Protein AF-A0A835GFX2-F1 (afdb_monomer)

Mean predicted aligned error: 9.77 Å

Organism: Spodoptera exigua (NCBI:txid7107)

Sequence (78 aa):
MFDTYVTLSADQYNAISKKYEEFQRTCDDVTKEPIKVYSPLSQKNLEELYLIREVSKTLQKKKEEDMKKAAAWQYQLA

Radius of gyration: 23.52 Å; Cα contacts (8 Å, |Δi|>4): 20; chains: 1; bounding box: 54×26×60 Å

Solvent-accessible surface area (backbone atoms only — not comparable to full-atom values): 4775 Å² total; per-residue (Å²): 131,84,79,77,68,72,78,69,48,70,67,56,49,51,55,36,51,53,38,41,58,52,27,71,76,42,73,89,41,89,92,54,82,86,64,75,57,65,82,79,80,50,73,67,55,51,52,51,52,49,50,53,50,55,52,49,54,53,52,50,52,52,51,54,52,52,51,51,52,52,53,54,53,53,62,75,75,106

Foldseek 3Di:
DPPVPPPQPPVNVVVLVVLVVVQVVCVPPPVDDHGDSDDPDDPVVVVVVVVVVVVVVVVVVVVVVVVVVVVVVVVVVD

pLDDT: mean 85.37, std 13.56, range [40.09, 98.12]

Secondary structure (DSSP, 8-state):
----S----HHHHHHHHHHHHHHHHHTT-TTSPPP--SPPPPHHHHHHHHHHHHHHHHHHHHHHHHHHHHHHHHHHT-

Structure (mmCIF, N/CA/C/O backbone):
data_AF-A0A835GFX2-F1
#
_entry.id   AF-A0A835GFX2-F1
#
loop_
_atom_site.group_PDB
_atom_site.id
_atom_site.type_symbol
_atom_site.label_atom_id
_atom_site.label_alt_id
_atom_site.label_comp_id
_atom_site.label_asym_id
_atom_site.label_entity_id
_atom_site.label_seq_id
_atom_site.pdbx_PDB_ins_code
_atom_site.Cartn_x
_atom_site.Cartn_y
_atom_site.Cartn_z
_atom_site.occupancy
_atom_site.B_iso_or_equiv
_atom_site.auth_seq_id
_atom_site.auth_comp_id
_atom_site.auth_asym_id
_atom_site.auth_atom_id
_atom_site.pdbx_PDB_model_num
ATOM 1 N N . MET A 1 1 ? 11.221 -17.145 7.102 1.00 40.09 1 MET A N 1
ATOM 2 C CA . MET A 1 1 ? 9.776 -17.113 6.806 1.00 40.09 1 MET A CA 1
ATOM 3 C C . MET A 1 1 ? 9.304 -15.726 7.203 1.00 40.09 1 MET A C 1
ATOM 5 O O . MET A 1 1 ? 9.366 -15.415 8.383 1.00 40.09 1 MET A O 1
ATOM 9 N N . PHE A 1 2 ? 9.028 -14.842 6.240 1.00 42.28 2 PHE A N 1
ATOM 10 C CA . PHE A 1 2 ? 8.523 -13.504 6.556 1.00 42.28 2 PHE A CA 1
ATOM 11 C C . PHE A 1 2 ? 7.074 -13.668 6.994 1.00 42.28 2 PHE A C 1
ATOM 13 O O . PHE A 1 2 ? 6.219 -14.005 6.174 1.00 42.28 2 PHE A O 1
ATOM 20 N N . ASP A 1 3 ? 6.825 -13.496 8.287 1.00 49.91 3 ASP A N 1
ATOM 21 C CA . ASP A 1 3 ? 5.480 -13.429 8.843 1.00 49.91 3 ASP A CA 1
ATOM 22 C C . ASP A 1 3 ? 4.852 -12.116 8.349 1.00 49.91 3 ASP A C 1
ATOM 24 O O . ASP A 1 3 ? 4.987 -11.049 8.941 1.00 49.91 3 ASP A O 1
ATOM 28 N N . THR A 1 4 ? 4.349 -12.162 7.114 1.00 50.78 4 THR A N 1
ATOM 29 C CA . THR A 1 4 ? 3.946 -10.984 6.324 1.00 50.78 4 THR A CA 1
ATOM 30 C C . THR A 1 4 ? 2.522 -10.554 6.674 1.00 50.78 4 THR A C 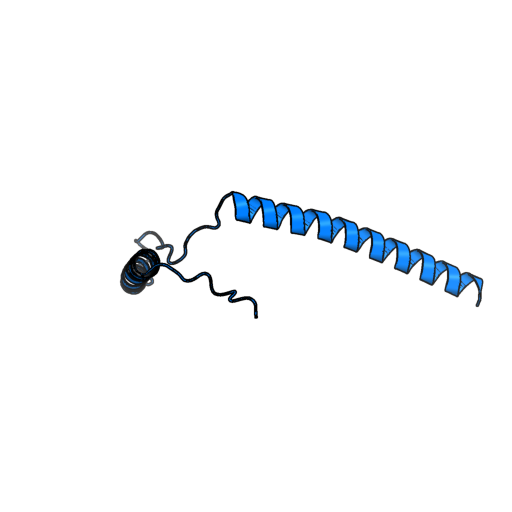1
ATOM 32 O O . THR A 1 4 ? 2.059 -9.487 6.273 1.00 50.78 4 THR A O 1
ATOM 35 N N . TYR A 1 5 ? 1.825 -11.362 7.471 1.00 53.97 5 TYR A N 1
ATOM 36 C CA . TYR A 1 5 ? 0.612 -10.937 8.135 1.00 53.97 5 TYR A CA 1
ATOM 37 C C . TYR A 1 5 ? 1.043 -10.113 9.336 1.00 53.97 5 TYR A C 1
ATOM 39 O O . TYR A 1 5 ? 1.299 -10.648 10.410 1.00 53.97 5 TYR A O 1
ATOM 47 N N . VAL A 1 6 ? 1.153 -8.797 9.133 1.00 60.50 6 VAL A N 1
ATOM 48 C CA . VAL A 1 6 ? 1.143 -7.830 10.234 1.00 60.50 6 VAL A CA 1
ATOM 49 C C . VAL A 1 6 ? 0.052 -8.296 11.187 1.00 60.50 6 VAL A C 1
ATOM 51 O O . VAL A 1 6 ? -1.120 -8.313 10.808 1.00 60.50 6 VAL A O 1
ATOM 54 N N . THR A 1 7 ? 0.441 -8.761 12.373 1.00 63.56 7 THR A N 1
ATOM 55 C CA . THR A 1 7 ? -0.496 -9.205 13.397 1.00 63.56 7 THR A CA 1
ATOM 56 C C . THR A 1 7 ? -1.358 -8.003 13.745 1.00 63.56 7 THR A C 1
ATOM 58 O O . THR A 1 7 ? -0.930 -7.126 14.497 1.00 63.56 7 THR A O 1
ATOM 61 N N . LEU A 1 8 ? -2.534 -7.916 13.121 1.00 70.06 8 LEU A N 1
ATOM 62 C CA . LEU A 1 8 ? -3.559 -6.941 13.459 1.00 70.06 8 LEU A CA 1
ATOM 63 C C . LEU A 1 8 ? -3.795 -7.069 14.957 1.00 70.06 8 LEU A C 1
ATOM 65 O O . LEU A 1 8 ? -4.051 -8.169 15.454 1.00 70.06 8 LEU A O 1
ATOM 69 N N . SER A 1 9 ? -3.685 -5.960 15.685 1.00 83.00 9 SER A N 1
ATOM 70 C CA . SER A 1 9 ? -4.036 -6.002 17.099 1.00 83.00 9 SER A CA 1
ATOM 71 C C . SER A 1 9 ? -5.517 -6.365 17.237 1.00 83.00 9 SER A C 1
ATOM 73 O O . SER A 1 9 ? -6.329 -6.069 16.352 1.00 83.00 9 SER A O 1
ATOM 75 N N . ALA A 1 10 ? -5.893 -6.985 18.357 1.00 84.88 1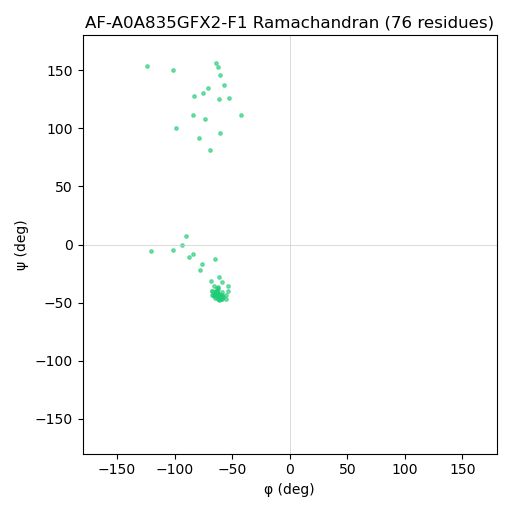0 ALA A N 1
ATOM 76 C CA . ALA A 1 10 ? -7.294 -7.299 18.637 1.00 84.88 10 ALA A CA 1
ATOM 77 C C . ALA A 1 10 ? -8.185 -6.045 18.538 1.00 84.88 10 ALA A C 1
ATOM 79 O O . ALA A 1 10 ? -9.295 -6.108 18.014 1.00 84.88 10 ALA A O 1
ATOM 80 N N . ASP A 1 11 ? -7.669 -4.884 18.949 1.00 85.62 11 ASP A N 1
ATOM 81 C CA . ASP A 1 11 ? -8.371 -3.602 18.843 1.00 85.62 11 ASP A CA 1
ATOM 82 C C . ASP A 1 11 ? -8.608 -3.180 17.390 1.00 85.62 11 ASP A C 1
ATOM 84 O O . ASP A 1 11 ? -9.711 -2.756 17.037 1.00 85.62 11 ASP A O 1
ATOM 88 N N . GLN A 1 12 ? -7.600 -3.331 16.524 1.00 83.19 12 GLN A N 1
ATOM 89 C CA . GLN A 1 12 ? -7.733 -3.033 15.097 1.00 83.19 12 GLN A CA 1
ATOM 90 C C . GLN A 1 12 ? -8.726 -3.981 14.422 1.00 83.19 12 GLN A C 1
ATOM 92 O O . GLN A 1 12 ? -9.578 -3.533 13.653 1.00 83.19 12 GLN A O 1
ATOM 97 N N . TYR A 1 13 ? -8.655 -5.272 14.748 1.00 86.12 13 TYR A N 1
ATOM 98 C CA . TYR A 1 13 ? -9.590 -6.274 14.248 1.00 86.12 13 TYR A CA 1
ATOM 99 C C . TYR A 1 13 ? -11.034 -5.961 14.663 1.00 86.12 13 TYR A C 1
ATOM 101 O O . TYR A 1 13 ? -11.938 -5.946 13.824 1.00 86.12 13 TYR A O 1
ATOM 109 N N . ASN A 1 14 ? -11.253 -5.636 15.939 1.00 89.12 14 ASN A N 1
ATOM 110 C CA . ASN A 1 14 ? -12.571 -5.287 16.464 1.00 89.12 14 ASN A CA 1
ATOM 111 C C . ASN A 1 14 ? -13.119 -4.002 15.828 1.00 89.12 14 ASN A C 1
ATOM 113 O O . ASN A 1 14 ? -14.305 -3.929 15.502 1.00 89.12 14 ASN A O 1
ATOM 117 N N . ALA A 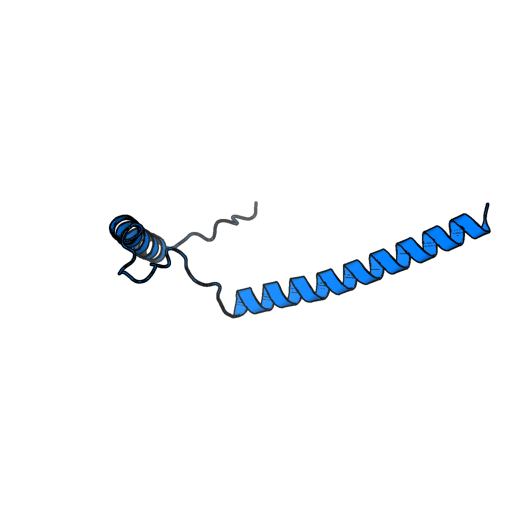1 15 ? -12.268 -2.993 15.619 1.00 88.00 15 ALA A N 1
ATOM 118 C CA . ALA A 1 15 ? -12.664 -1.749 14.965 1.00 88.00 15 ALA A CA 1
ATOM 119 C C . ALA A 1 15 ? -13.092 -1.970 13.504 1.00 88.00 15 ALA A C 1
ATOM 121 O O . ALA A 1 15 ? -14.093 -1.400 13.067 1.00 88.00 15 ALA A O 1
ATOM 122 N N . ILE A 1 16 ? -12.365 -2.805 12.755 1.00 88.44 16 ILE A N 1
ATOM 123 C CA . ILE A 1 16 ? -12.714 -3.164 11.372 1.00 88.44 16 ILE A CA 1
ATOM 124 C C . ILE A 1 16 ? -14.005 -3.990 11.338 1.00 88.44 16 ILE A C 1
ATOM 126 O O . ILE A 1 16 ? -14.895 -3.692 10.543 1.00 88.44 16 ILE A O 1
ATOM 130 N N . SER A 1 17 ? -14.145 -4.963 12.241 1.00 89.94 17 SER A N 1
ATOM 131 C CA . SER A 1 17 ? -15.331 -5.827 12.321 1.00 89.94 17 SER A CA 1
ATOM 132 C C . SER A 1 17 ? -16.608 -5.020 12.569 1.00 89.94 17 SER A C 1
ATOM 134 O O . SER A 1 17 ? -17.594 -5.200 11.860 1.00 89.94 17 SER A O 1
ATOM 136 N N . LYS A 1 18 ? -16.574 -4.043 13.486 1.00 90.88 18 LYS A N 1
ATOM 137 C CA . LYS A 1 18 ? -17.717 -3.144 13.733 1.00 90.88 18 LYS A CA 1
ATOM 138 C C . LYS A 1 18 ? -18.103 -2.319 12.503 1.00 90.88 18 LYS A C 1
ATOM 140 O O . LYS A 1 18 ? -19.283 -2.208 12.190 1.00 90.88 18 LYS A O 1
ATOM 145 N N . LYS A 1 19 ? -17.120 -1.765 11.783 1.00 90.31 19 LYS A N 1
ATOM 146 C CA . LYS A 1 19 ? -17.377 -1.021 10.534 1.00 90.31 19 LYS A CA 1
ATOM 147 C C . LYS A 1 19 ? -17.996 -1.913 9.464 1.00 90.31 19 LYS A C 1
ATOM 149 O O . LYS A 1 19 ? -18.838 -1.454 8.700 1.00 90.31 19 LYS A O 1
ATOM 154 N N . TYR A 1 20 ? -17.576 -3.174 9.406 1.00 91.06 20 TYR A N 1
ATOM 155 C CA . TYR A 1 20 ? -18.134 -4.150 8.481 1.00 91.06 20 TYR A CA 1
ATOM 156 C C . TYR A 1 20 ? -19.594 -4.488 8.808 1.00 91.06 20 TYR A C 1
ATOM 158 O O . TYR A 1 20 ? -20.425 -4.488 7.905 1.00 91.06 20 TYR A O 1
ATOM 166 N N . GLU A 1 21 ? -19.935 -4.692 10.081 1.00 92.94 21 GLU A N 1
ATOM 167 C CA . GLU A 1 21 ? -21.332 -4.887 10.500 1.00 92.94 21 GLU A CA 1
ATOM 168 C C . GLU A 1 21 ? -22.215 -3.689 10.136 1.00 92.94 21 GLU A C 1
ATOM 170 O O . GLU A 1 21 ? -23.350 -3.857 9.689 1.00 92.94 21 GLU A O 1
ATOM 175 N N . GLU A 1 22 ? -21.703 -2.472 10.319 1.00 90.25 22 GLU A N 1
ATOM 176 C CA . GLU A 1 22 ? -22.428 -1.256 9.961 1.00 90.25 22 GLU A CA 1
ATOM 177 C C . GLU A 1 22 ? -22.623 -1.156 8.446 1.00 90.25 22 GLU A C 1
ATOM 179 O O . GLU A 1 22 ? -23.741 -0.927 7.989 1.00 90.25 22 GLU A O 1
ATOM 184 N N . PHE A 1 23 ? -21.570 -1.436 7.671 1.00 91.62 23 PHE A N 1
ATOM 185 C CA . PHE A 1 23 ? -21.639 -1.516 6.215 1.00 91.62 23 PHE A C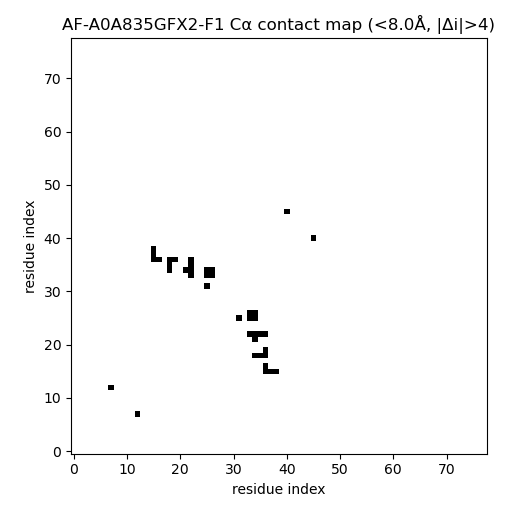A 1
ATOM 186 C C . PHE A 1 23 ? -22.702 -2.516 5.755 1.00 91.62 23 PHE A C 1
ATOM 188 O O . PHE A 1 23 ? -23.527 -2.174 4.915 1.00 91.62 23 PHE A O 1
ATOM 195 N N . GLN A 1 24 ? -22.751 -3.719 6.333 1.00 91.94 24 GLN A N 1
ATOM 196 C CA . GLN A 1 24 ? -23.760 -4.717 5.965 1.00 91.94 24 GLN A CA 1
ATOM 197 C C . GLN A 1 24 ? -25.195 -4.222 6.186 1.00 91.94 24 GLN A C 1
ATOM 199 O O . GLN A 1 24 ? -26.090 -4.589 5.432 1.00 91.94 24 GLN A O 1
ATOM 204 N N . ARG A 1 25 ? -25.428 -3.368 7.188 1.00 90.31 25 ARG A N 1
ATOM 205 C CA . ARG A 1 25 ? -26.760 -2.810 7.474 1.00 90.31 25 ARG A CA 1
ATOM 206 C C . ARG A 1 25 ? -27.159 -1.673 6.539 1.00 90.31 25 ARG A C 1
ATOM 208 O O . ARG A 1 25 ? -28.345 -1.368 6.458 1.00 90.31 25 ARG A O 1
ATOM 215 N N . THR A 1 26 ? -26.199 -1.004 5.907 1.00 90.62 26 THR A N 1
ATOM 216 C CA . THR A 1 26 ? -26.450 0.218 5.127 1.00 90.62 26 THR A CA 1
ATOM 217 C C . THR A 1 26 ? -26.057 0.108 3.660 1.00 90.62 26 THR A C 1
ATOM 219 O O . THR A 1 26 ? -26.339 1.033 2.908 1.00 90.62 26 THR A O 1
ATOM 222 N N . CYS A 1 27 ? -25.429 -0.991 3.235 1.00 89.00 27 CYS A N 1
ATOM 223 C CA . CYS A 1 27 ? -24.895 -1.140 1.880 1.00 89.00 27 CYS A CA 1
ATOM 224 C C . CYS A 1 27 ? -25.957 -1.054 0.772 1.00 89.00 27 CYS A C 1
ATOM 226 O O . CYS A 1 27 ? -25.639 -0.579 -0.315 1.00 89.00 27 CYS A O 1
ATOM 228 N N . ASP A 1 28 ? -27.204 -1.427 1.067 1.00 90.06 28 ASP A N 1
ATOM 229 C CA . ASP A 1 28 ? -28.330 -1.357 0.128 1.00 90.06 28 ASP A CA 1
ATOM 230 C C . ASP A 1 28 ? -29.138 -0.045 0.236 1.00 90.06 28 ASP A C 1
ATOM 232 O O . ASP A 1 28 ? -30.108 0.158 -0.497 1.00 90.06 28 ASP A O 1
ATOM 236 N N . ASP A 1 29 ? -28.765 0.864 1.144 1.00 90.25 29 ASP A N 1
ATOM 237 C CA . ASP A 1 29 ? -29.468 2.127 1.380 1.00 90.25 29 ASP A CA 1
ATOM 238 C C . ASP A 1 29 ? -28.769 3.292 0.662 1.00 90.25 29 ASP A C 1
ATOM 240 O O . ASP A 1 29 ? -27.797 3.871 1.149 1.00 90.25 29 ASP A O 1
ATOM 244 N N . VAL A 1 30 ? -29.316 3.676 -0.494 1.00 88.06 30 VAL A N 1
ATOM 245 C CA . VAL A 1 30 ? -28.802 4.769 -1.341 1.00 88.06 30 VAL A CA 1
ATOM 246 C C . VAL A 1 30 ? -28.869 6.155 -0.692 1.00 88.06 30 VAL A C 1
ATOM 248 O O . VAL A 1 30 ? -28.283 7.101 -1.218 1.00 88.06 30 VAL A O 1
ATOM 251 N N . THR A 1 31 ? -29.591 6.304 0.423 1.00 92.00 31 THR A N 1
ATOM 252 C CA . THR A 1 31 ? -29.673 7.573 1.164 1.00 92.00 31 THR A CA 1
ATOM 253 C C . THR A 1 31 ? -28.551 7.730 2.187 1.00 92.00 31 THR A C 1
ATOM 255 O O . THR A 1 31 ? -28.365 8.822 2.730 1.00 92.00 31 THR A O 1
ATOM 258 N N . LYS A 1 32 ? -27.791 6.659 2.448 1.00 87.81 32 LYS A N 1
ATOM 259 C CA . LYS A 1 32 ? -26.714 6.646 3.435 1.00 87.81 32 LYS A CA 1
ATOM 260 C C . LYS A 1 32 ? -25.345 6.768 2.796 1.00 87.81 32 LYS A C 1
ATOM 262 O O . LYS A 1 32 ? -25.093 6.335 1.675 1.00 87.81 32 LYS A O 1
ATOM 267 N N . GLU A 1 33 ? -24.437 7.370 3.555 1.00 85.44 33 GLU A N 1
ATOM 268 C CA . GLU A 1 33 ? -23.060 7.541 3.122 1.00 85.44 33 GLU A CA 1
ATOM 269 C C . GLU A 1 33 ? -22.326 6.182 3.122 1.00 85.44 33 GLU A C 1
ATOM 271 O O . GLU A 1 33 ? -22.443 5.422 4.090 1.00 85.44 33 GLU A O 1
ATOM 276 N N . PRO A 1 34 ? -21.563 5.846 2.064 1.00 83.44 34 PRO A N 1
ATOM 277 C CA . PRO A 1 34 ? -20.854 4.574 1.987 1.00 83.44 34 PRO A CA 1
ATOM 278 C C . PRO A 1 34 ? -19.817 4.406 3.102 1.00 83.44 34 PRO A C 1
ATOM 280 O O . PRO A 1 34 ? -18.893 5.210 3.258 1.00 83.44 34 PRO A O 1
ATOM 283 N N . ILE A 1 35 ? -19.926 3.305 3.843 1.00 86.06 35 ILE A N 1
ATOM 284 C CA . ILE A 1 35 ? -19.037 3.010 4.967 1.00 86.06 35 ILE A CA 1
ATOM 285 C C . ILE A 1 35 ? -17.740 2.374 4.465 1.00 86.06 35 ILE A C 1
ATOM 287 O O . ILE A 1 35 ? -17.740 1.371 3.751 1.00 86.06 35 ILE A O 1
ATOM 291 N N . LYS A 1 36 ? -16.601 2.938 4.880 1.00 82.81 36 LYS A N 1
ATOM 292 C CA . LYS A 1 36 ? -15.272 2.387 4.584 1.00 82.81 36 LYS A CA 1
ATOM 293 C C . LYS A 1 36 ? -14.904 1.311 5.603 1.00 82.81 36 LYS A C 1
ATOM 295 O O . LYS A 1 36 ? -14.623 1.614 6.761 1.00 82.81 36 LYS A O 1
ATOM 300 N N . VAL A 1 37 ? -14.837 0.064 5.144 1.00 83.38 37 VAL A N 1
ATOM 301 C CA . VAL A 1 37 ? -14.503 -1.120 5.963 1.00 83.38 37 VAL A CA 1
ATOM 302 C C . VAL A 1 37 ? -13.006 -1.444 6.010 1.00 83.38 37 VAL A C 1
ATOM 304 O O . VAL A 1 37 ? -12.604 -2.470 6.542 1.00 83.38 37 VAL A O 1
ATOM 307 N N . TYR A 1 38 ? -12.162 -0.576 5.459 1.00 80.62 38 TYR A N 1
ATOM 308 C CA . TYR A 1 38 ? -10.712 -0.738 5.446 1.00 80.62 38 TYR A CA 1
ATOM 309 C C . TYR A 1 38 ? -10.026 0.472 6.072 1.00 80.62 38 TYR A C 1
ATOM 311 O O . TYR A 1 38 ? -10.548 1.592 6.069 1.00 80.62 38 TYR A O 1
ATOM 319 N N . SER A 1 39 ? -8.830 0.244 6.604 1.00 77.88 39 SER A N 1
ATOM 320 C CA . SER A 1 39 ? -7.960 1.333 7.030 1.00 77.88 39 SER A CA 1
ATOM 321 C C . SER A 1 39 ? -7.342 1.991 5.797 1.00 77.88 39 SER A C 1
ATOM 323 O O . SER A 1 39 ? -6.811 1.280 4.939 1.00 77.88 39 SER A O 1
ATOM 325 N N . PRO A 1 40 ? -7.397 3.328 5.671 1.00 79.31 40 PRO A N 1
ATOM 326 C CA . PRO A 1 40 ? -6.664 4.009 4.617 1.00 79.31 40 PRO A CA 1
ATOM 327 C C . PRO A 1 40 ? -5.165 3.736 4.773 1.00 79.31 40 PRO A C 1
ATOM 329 O O . PRO A 1 40 ? -4.660 3.609 5.892 1.00 79.31 40 PRO A O 1
ATOM 332 N N . LEU A 1 41 ? -4.459 3.645 3.644 1.00 83.38 41 LEU A N 1
ATOM 333 C CA . LEU A 1 41 ? -3.004 3.534 3.644 1.00 83.38 41 LEU A CA 1
ATOM 334 C C . LEU A 1 41 ? -2.403 4.722 4.394 1.00 83.38 41 LEU A C 1
ATOM 336 O O . LEU A 1 41 ? -2.838 5.862 4.217 1.00 83.38 41 LEU A O 1
ATOM 340 N N . SER A 1 42 ? -1.399 4.450 5.227 1.00 87.38 42 SER A N 1
ATOM 341 C CA . SER A 1 42 ? -0.669 5.526 5.890 1.00 87.38 42 SER A CA 1
ATOM 342 C C . SER A 1 42 ? 0.071 6.379 4.857 1.00 87.38 42 SER A C 1
ATOM 344 O O . SER A 1 42 ? 0.421 5.896 3.778 1.00 87.38 42 SER A O 1
ATOM 346 N N . GLN A 1 43 ? 0.367 7.632 5.207 1.00 90.06 43 GLN A N 1
ATOM 347 C CA . GLN A 1 43 ? 1.153 8.527 4.354 1.00 90.06 43 GLN A CA 1
ATOM 348 C C . GLN A 1 43 ? 2.495 7.896 3.946 1.00 90.06 43 GLN A C 1
ATOM 350 O O . GLN A 1 43 ? 2.868 7.935 2.777 1.00 90.06 43 GLN A O 1
ATOM 355 N N . LYS A 1 44 ? 3.153 7.199 4.881 1.00 90.12 44 LYS A N 1
ATOM 356 C CA . LYS A 1 44 ? 4.378 6.437 4.612 1.00 90.12 44 LYS A CA 1
ATOM 357 C C . LYS A 1 44 ? 4.171 5.366 3.535 1.00 90.12 44 LYS A C 1
ATOM 359 O O . LYS A 1 44 ? 4.984 5.251 2.626 1.00 90.12 44 LYS A O 1
ATOM 364 N N . ASN A 1 45 ? 3.080 4.599 3.601 1.00 90.25 45 ASN A N 1
ATOM 365 C CA . ASN A 1 45 ? 2.805 3.583 2.580 1.00 90.25 45 ASN A CA 1
ATOM 366 C C . ASN A 1 45 ? 2.530 4.211 1.209 1.00 90.25 45 ASN A C 1
ATOM 368 O O . ASN A 1 45 ? 2.918 3.648 0.189 1.00 90.25 45 ASN A O 1
ATOM 372 N N . LEU A 1 46 ? 1.879 5.375 1.171 1.00 94.25 46 LEU A N 1
ATOM 373 C CA . LEU A 1 46 ? 1.650 6.105 -0.077 1.00 94.25 46 LEU A CA 1
ATOM 374 C C . LEU A 1 46 ? 2.968 6.590 -0.697 1.00 94.25 46 LEU A C 1
ATOM 376 O O . LEU A 1 46 ? 3.156 6.460 -1.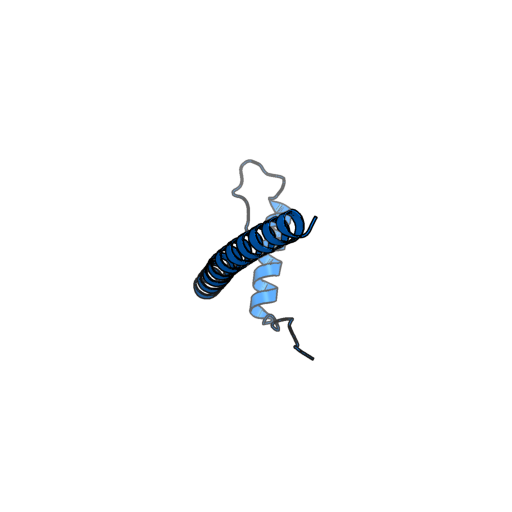906 1.00 94.25 46 LEU A O 1
ATOM 380 N N . GLU A 1 47 ? 3.891 7.091 0.120 1.00 94.50 47 GLU A N 1
ATOM 381 C CA . GLU A 1 47 ? 5.230 7.510 -0.312 1.00 94.50 47 GLU A CA 1
ATOM 382 C C . GLU A 1 47 ? 6.068 6.332 -0.823 1.00 94.50 47 GLU A C 1
ATOM 384 O O . GLU A 1 47 ? 6.702 6.431 -1.875 1.00 94.50 47 GLU A O 1
ATOM 389 N N . GLU A 1 48 ? 6.021 5.188 -0.137 1.00 95.31 48 GLU A N 1
ATOM 390 C CA . GLU A 1 48 ? 6.679 3.953 -0.580 1.00 95.31 48 GLU A CA 1
ATOM 391 C C . GLU A 1 48 ? 6.125 3.474 -1.930 1.00 95.31 48 GLU A C 1
ATOM 393 O O . GLU A 1 48 ? 6.892 3.187 -2.852 1.00 95.31 48 GLU A O 1
ATOM 398 N N . LEU A 1 49 ? 4.797 3.447 -2.094 1.00 96.31 49 LEU A N 1
ATOM 399 C CA . LEU A 1 49 ? 4.159 3.095 -3.366 1.00 96.31 49 LEU A CA 1
ATOM 400 C C . LEU A 1 49 ? 4.527 4.076 -4.485 1.00 96.31 49 LEU A C 1
ATOM 402 O O . LEU A 1 49 ? 4.744 3.661 -5.628 1.00 96.31 49 LEU A O 1
ATOM 406 N N . TYR A 1 50 ? 4.623 5.367 -4.165 1.00 96.12 50 TYR A N 1
ATOM 407 C CA . TYR A 1 50 ? 5.066 6.383 -5.111 1.00 96.12 50 TYR A CA 1
ATOM 408 C C . TYR A 1 50 ? 6.505 6.125 -5.570 1.00 96.12 50 TYR A C 1
ATOM 410 O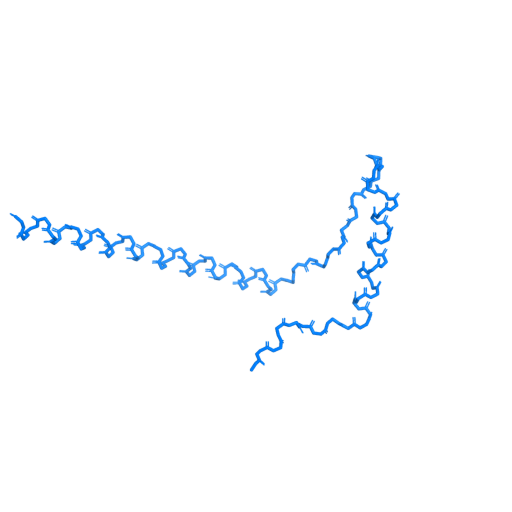 O . TYR A 1 50 ? 6.774 6.098 -6.772 1.00 96.12 50 TYR A O 1
ATOM 418 N N . LEU A 1 51 ? 7.416 5.850 -4.636 1.00 97.25 51 LEU A N 1
ATOM 419 C CA . LEU A 1 51 ? 8.802 5.522 -4.957 1.00 97.25 51 LEU A CA 1
ATOM 420 C C . LEU A 1 51 ? 8.898 4.270 -5.839 1.00 97.25 51 LEU A C 1
ATOM 422 O O . LEU A 1 51 ? 9.573 4.296 -6.870 1.00 97.25 51 LEU A O 1
ATOM 426 N N . ILE A 1 52 ? 8.182 3.199 -5.481 1.00 97.19 52 ILE A N 1
ATOM 427 C CA . ILE A 1 52 ? 8.131 1.958 -6.272 1.00 97.19 52 ILE A CA 1
ATOM 428 C C . ILE A 1 52 ? 7.679 2.258 -7.704 1.00 97.19 52 ILE A C 1
ATOM 430 O O . ILE A 1 52 ? 8.274 1.755 -8.663 1.00 97.19 52 ILE A O 1
ATOM 434 N N . ARG A 1 53 ? 6.655 3.102 -7.867 1.00 97.00 53 ARG A N 1
ATOM 435 C CA . ARG A 1 53 ? 6.151 3.507 -9.182 1.00 97.00 53 ARG A CA 1
ATOM 436 C C . ARG A 1 53 ? 7.218 4.230 -10.003 1.00 97.00 53 ARG A C 1
ATOM 438 O O . ARG A 1 53 ? 7.397 3.895 -11.176 1.00 97.00 53 ARG A O 1
ATOM 445 N N . GLU A 1 54 ? 7.921 5.196 -9.421 1.00 98.12 54 GLU A N 1
ATOM 446 C CA . GLU A 1 54 ? 8.933 5.983 -10.140 1.00 98.12 54 GLU A CA 1
ATOM 447 C C . GLU A 1 54 ? 10.158 5.143 -10.530 1.00 98.12 54 GLU A C 1
ATOM 449 O O . GLU A 1 54 ? 10.641 5.222 -11.668 1.00 98.12 54 GLU A O 1
ATOM 454 N N . VAL A 1 55 ? 10.604 4.254 -9.640 1.00 97.56 55 VAL A N 1
ATOM 455 C CA . VAL A 1 55 ? 11.674 3.295 -9.946 1.00 97.56 55 VAL A CA 1
ATOM 456 C C . VAL A 1 55 ? 11.240 2.344 -11.065 1.00 97.56 55 VAL A C 1
ATOM 458 O O . VAL A 1 55 ? 11.976 2.157 -12.034 1.00 97.56 55 VAL A O 1
ATOM 461 N N . SER A 1 56 ? 10.018 1.807 -10.998 1.00 97.75 56 SER A N 1
ATOM 462 C CA . SER A 1 56 ? 9.488 0.889 -12.017 1.00 97.75 56 SER A CA 1
ATOM 463 C C . SER A 1 56 ? 9.405 1.542 -13.398 1.00 97.75 56 SER A C 1
ATOM 465 O O . SER A 1 56 ? 9.809 0.935 -14.389 1.00 97.75 56 SER A O 1
ATOM 467 N N . LYS A 1 57 ? 8.954 2.801 -13.478 1.00 97.50 57 LYS A N 1
ATOM 468 C CA . LYS A 1 57 ? 8.952 3.569 -14.737 1.00 97.50 57 LYS A CA 1
ATOM 469 C C . LYS A 1 57 ? 10.354 3.711 -15.321 1.00 97.50 57 LYS A C 1
ATOM 471 O O . LYS A 1 57 ? 10.535 3.571 -16.529 1.00 97.50 57 LYS A O 1
ATOM 476 N N . THR A 1 58 ? 11.337 3.998 -14.473 1.00 97.50 58 THR A N 1
ATOM 477 C CA . THR A 1 58 ? 12.732 4.170 -14.897 1.00 97.50 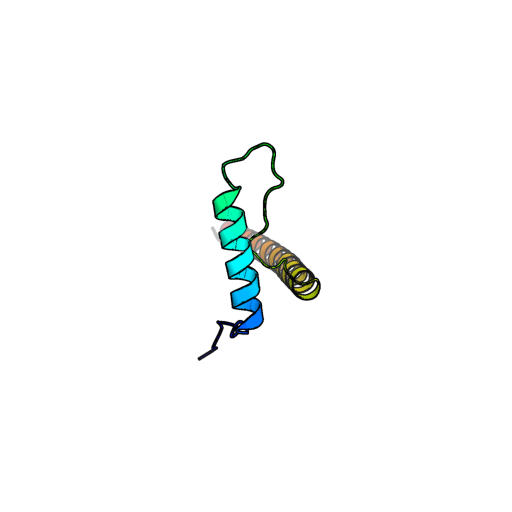58 THR A CA 1
ATOM 478 C C . THR A 1 58 ? 13.300 2.865 -15.450 1.00 97.50 58 THR A C 1
ATOM 480 O O . THR A 1 58 ? 13.886 2.850 -16.533 1.00 97.50 58 THR A O 1
ATOM 483 N N . LEU A 1 59 ? 13.066 1.752 -14.751 1.00 97.44 59 LEU A N 1
ATOM 484 C CA . LEU A 1 59 ? 13.491 0.424 -15.194 1.00 97.44 59 LEU A CA 1
ATOM 485 C C . LEU A 1 59 ? 12.811 0.005 -16.500 1.00 97.44 59 LEU A C 1
ATOM 487 O O . LEU A 1 59 ? 13.468 -0.549 -17.380 1.00 97.44 59 LEU A O 1
ATOM 491 N N . GLN A 1 60 ? 11.523 0.312 -16.652 1.00 96.81 60 GLN A N 1
ATOM 492 C CA . GLN A 1 60 ? 10.774 0.017 -17.869 1.00 96.81 60 GLN A CA 1
ATOM 493 C C . GLN A 1 60 ? 11.346 0.763 -19.082 1.00 96.81 60 GLN A C 1
ATOM 495 O O . GLN A 1 60 ? 11.591 0.140 -20.113 1.00 96.81 60 GLN A O 1
ATOM 500 N N . LYS A 1 61 ? 11.651 2.062 -18.946 1.00 97.12 61 LYS A N 1
ATOM 501 C CA . LYS A 1 61 ? 12.307 2.837 -20.015 1.00 97.12 61 LYS A CA 1
ATOM 502 C C . LYS A 1 61 ? 13.658 2.244 -20.401 1.00 97.12 61 LYS A C 1
ATOM 504 O O . LYS A 1 61 ? 13.919 2.038 -21.582 1.00 97.12 61 LYS A O 1
ATOM 509 N N . LYS A 1 62 ? 14.489 1.909 -19.409 1.00 96.62 62 LYS A N 1
ATOM 510 C CA . LYS A 1 62 ? 15.796 1.288 -19.657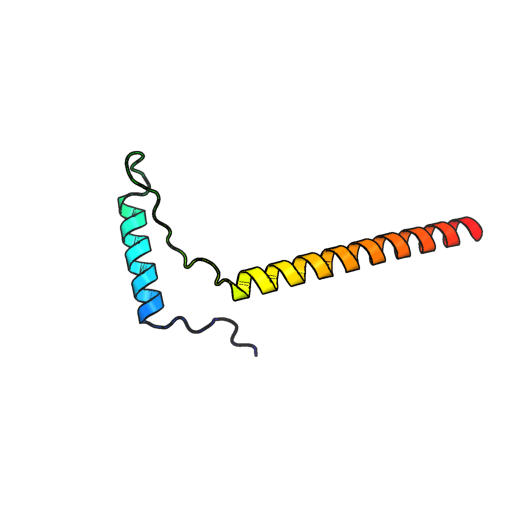 1.00 96.62 62 LYS A CA 1
ATOM 511 C C . LYS A 1 62 ? 15.654 -0.037 -20.412 1.00 96.62 62 LYS A C 1
ATOM 513 O O . LYS A 1 62 ? 16.353 -0.262 -21.393 1.00 96.62 62 LYS A O 1
ATOM 518 N N . LYS A 1 63 ? 14.704 -0.882 -20.002 1.00 96.19 63 LYS A N 1
ATOM 519 C CA . LYS A 1 63 ? 14.400 -2.140 -20.692 1.00 96.19 63 LYS A CA 1
ATOM 520 C C . LYS A 1 63 ? 14.008 -1.899 -22.152 1.00 96.19 63 LYS A C 1
ATOM 522 O O . LYS A 1 63 ? 14.485 -2.606 -23.033 1.00 96.19 63 LYS A O 1
ATOM 527 N N . GLU A 1 64 ? 13.152 -0.918 -22.422 1.00 96.75 64 GLU A N 1
ATOM 528 C CA . GLU A 1 64 ? 12.741 -0.566 -23.787 1.00 96.75 64 GLU A CA 1
ATOM 529 C C . GLU A 1 64 ? 13.908 -0.064 -24.644 1.00 96.75 64 GLU A C 1
ATOM 531 O O . GLU A 1 64 ? 14.016 -0.440 -25.812 1.00 96.75 64 GLU A O 1
ATOM 536 N N . GLU A 1 65 ? 14.800 0.748 -24.079 1.00 96.06 65 GLU A N 1
ATOM 537 C CA . GLU A 1 65 ? 16.019 1.203 -24.755 1.00 96.06 65 GLU A CA 1
ATOM 538 C C . GLU A 1 65 ? 16.964 0.042 -25.080 1.00 96.06 65 GLU A C 1
ATOM 540 O O . GLU A 1 65 ? 17.456 -0.052 -26.207 1.00 96.06 65 GLU A O 1
ATOM 545 N N . ASP A 1 66 ? 17.184 -0.861 -24.126 1.00 94.94 66 ASP A N 1
ATOM 546 C CA . ASP A 1 66 ? 18.043 -2.030 -24.310 1.00 94.94 66 ASP A CA 1
ATOM 547 C C . ASP A 1 66 ? 17.468 -2.978 -25.378 1.00 94.94 66 ASP A C 1
ATOM 549 O O . ASP A 1 66 ? 18.205 -3.446 -26.248 1.00 94.94 66 ASP A O 1
ATOM 553 N N . MET A 1 67 ? 16.144 -3.186 -25.400 1.00 95.06 67 MET A N 1
ATOM 554 C CA . MET A 1 67 ? 15.477 -3.962 -26.456 1.00 95.06 67 MET A CA 1
ATOM 555 C C . MET A 1 67 ? 15.639 -3.321 -27.841 1.00 95.06 67 MET A C 1
ATOM 557 O O . MET A 1 67 ? 15.915 -4.026 -28.811 1.00 95.06 67 MET A O 1
ATOM 561 N N . LYS A 1 68 ? 15.508 -1.991 -27.951 1.00 94.38 68 LYS A N 1
ATOM 562 C CA . LYS A 1 68 ? 15.712 -1.278 -29.225 1.00 94.38 68 LYS A CA 1
ATOM 563 C C . LYS A 1 68 ? 17.148 -1.409 -29.726 1.00 94.38 68 LYS A C 1
ATOM 565 O O . LYS A 1 68 ? 17.352 -1.654 -30.913 1.00 94.38 68 LYS A O 1
ATOM 570 N N . LYS A 1 69 ? 18.138 -1.273 -28.837 1.00 92.75 69 LYS A N 1
ATOM 571 C CA 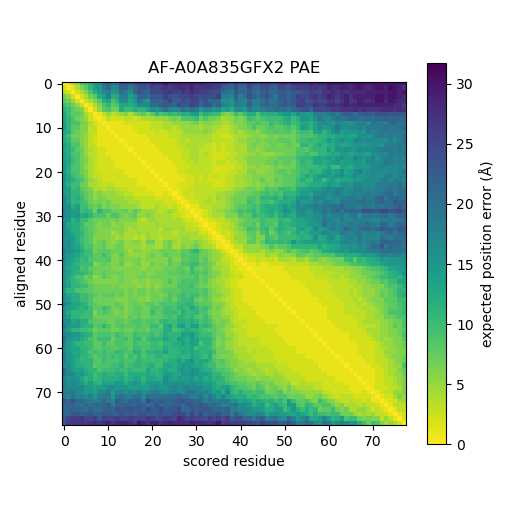. LYS A 1 69 ? 19.557 -1.458 -29.184 1.00 92.75 69 LYS A CA 1
ATOM 572 C C . LYS A 1 69 ? 19.831 -2.883 -29.659 1.00 92.75 69 LYS A C 1
ATOM 574 O O . LYS A 1 69 ? 20.464 -3.057 -30.694 1.00 92.75 69 LYS A O 1
ATOM 579 N N . ALA A 1 70 ? 19.308 -3.882 -28.948 1.00 91.75 70 ALA A N 1
ATOM 580 C CA . ALA A 1 70 ? 19.457 -5.283 -29.327 1.00 91.75 70 ALA A CA 1
ATOM 581 C C . ALA A 1 70 ? 18.844 -5.575 -30.708 1.00 91.75 70 ALA A C 1
ATOM 583 O O . ALA A 1 70 ? 19.488 -6.214 -31.538 1.00 91.75 70 ALA A O 1
ATOM 584 N N . ALA A 1 71 ? 17.644 -5.055 -30.988 1.00 90.31 71 ALA A N 1
ATOM 585 C CA . ALA A 1 71 ? 17.003 -5.198 -32.295 1.00 90.31 71 ALA A CA 1
ATOM 586 C C . ALA A 1 71 ? 17.804 -4.513 -33.420 1.00 90.31 71 ALA A C 1
ATOM 588 O O . ALA A 1 71 ? 17.981 -5.088 -34.492 1.00 90.31 71 ALA A O 1
ATOM 589 N N . ALA A 1 72 ? 18.336 -3.312 -33.169 1.00 86.69 72 ALA A N 1
ATOM 590 C CA . ALA A 1 72 ? 19.175 -2.602 -34.133 1.00 86.69 72 ALA A CA 1
ATOM 591 C C . ALA A 1 72 ? 20.475 -3.365 -34.449 1.00 86.69 72 ALA A C 1
ATOM 593 O O . ALA A 1 72 ? 20.881 -3.428 -35.607 1.00 86.69 72 ALA A O 1
ATOM 594 N N . TRP A 1 73 ? 21.106 -3.978 -33.443 1.00 82.88 73 TRP A N 1
ATOM 595 C CA . TRP A 1 73 ? 22.299 -4.809 -33.639 1.00 82.88 73 TRP A CA 1
ATOM 596 C C . TRP A 1 73 ? 22.000 -6.092 -34.416 1.00 82.88 73 TRP A C 1
ATOM 598 O O . TRP A 1 73 ? 22.782 -6.467 -35.283 1.00 82.88 73 TRP A O 1
ATOM 608 N N . GLN A 1 74 ? 20.864 -6.745 -34.154 1.00 72.56 74 GLN A N 1
ATOM 609 C CA . GLN A 1 74 ? 20.458 -7.927 -34.919 1.00 72.56 74 GLN A CA 1
ATOM 610 C C . GLN A 1 74 ? 20.214 -7.610 -36.400 1.00 72.56 74 GLN A C 1
ATOM 612 O O . GLN A 1 74 ? 20.592 -8.409 -37.248 1.00 72.56 74 GLN A O 1
ATOM 617 N N . TYR A 1 75 ? 19.654 -6.440 -36.723 1.00 70.19 75 TYR A N 1
ATOM 618 C CA . TYR A 1 75 ? 19.466 -6.004 -38.111 1.00 70.19 75 TYR A CA 1
ATOM 619 C C . TYR A 1 75 ? 20.789 -5.700 -38.834 1.00 70.19 75 TYR A C 1
ATOM 621 O O . TYR A 1 75 ? 20.886 -5.898 -40.035 1.00 70.19 75 TYR A O 1
ATOM 629 N N . GLN A 1 76 ? 21.815 -5.226 -38.122 1.00 65.00 76 GLN A N 1
ATOM 630 C CA . GLN A 1 76 ? 23.130 -4.933 -38.712 1.00 65.00 76 GLN A CA 1
ATOM 631 C C . GLN A 1 76 ? 23.983 -6.183 -38.985 1.00 65.00 76 GLN A C 1
ATOM 633 O O . GLN A 1 76 ? 24.974 -6.090 -39.705 1.00 65.00 76 GLN A O 1
ATOM 638 N N . LEU A 1 77 ? 23.634 -7.323 -38.385 1.00 63.88 77 LEU A N 1
ATOM 639 C CA . LEU A 1 77 ? 24.337 -8.602 -38.535 1.00 63.88 77 LEU A CA 1
ATOM 640 C C . LEU A 1 77 ? 23.630 -9.573 -39.499 1.00 63.88 77 LEU A C 1
ATOM 642 O O . LEU A 1 77 ? 24.159 -10.659 -39.738 1.00 63.88 77 LEU A O 1
ATOM 646 N N . ALA A 1 78 ? 22.449 -9.202 -40.004 1.00 58.31 78 ALA A N 1
ATOM 647 C CA . ALA A 1 78 ? 21.656 -9.942 -40.986 1.00 58.31 78 ALA A CA 1
ATOM 648 C C . ALA A 1 78 ? 21.867 -9.372 -42.396 1.00 58.31 78 ALA A C 1
ATOM 650 O O . ALA A 1 78 ? 21.843 -10.180 -43.350 1.00 58.31 78 ALA A O 1
#